Protein AF-A0A357F604-F1 (afdb_monomer_lite)

Radius of gyration: 13.0 Å; chains: 1; bounding box: 31×25×32 Å

Sequence (56 aa):
SRSKAIIKMQNALNEMVIDGIKTNIPLHRVIMEDATFKKGEANIHYLEKMLGVNNS

Secondary structure (DSSP, 8-state):
-HHHHHHHHHHHHHH----SS--SHHHHHHHHH-HHHHHT---TTHHHHHHT----

Structure (mmCIF, N/CA/C/O backbone):
data_AF-A0A357F604-F1
#
_entry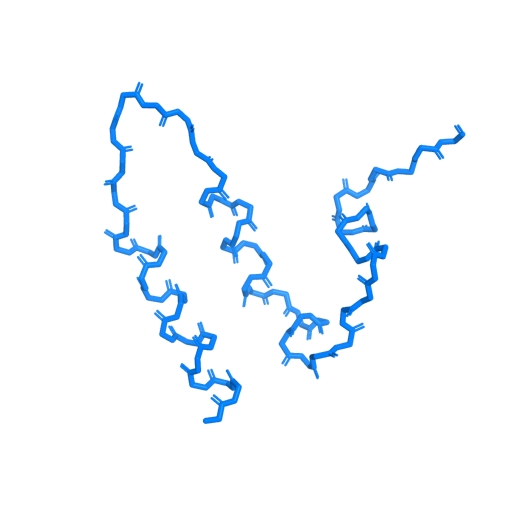.id   AF-A0A357F604-F1
#
loop_
_atom_site.group_PDB
_atom_site.id
_atom_site.type_symbol
_atom_site.label_atom_id
_atom_site.label_alt_id
_atom_site.label_comp_id
_atom_site.label_asym_id
_atom_site.label_entity_id
_atom_site.label_seq_id
_atom_site.pdbx_PDB_ins_code
_atom_site.Cartn_x
_atom_site.Cartn_y
_atom_site.Cartn_z
_atom_site.occupancy
_atom_site.B_iso_or_equiv
_atom_site.auth_seq_id
_atom_site.auth_comp_id
_atom_site.auth_asym_id
_atom_site.auth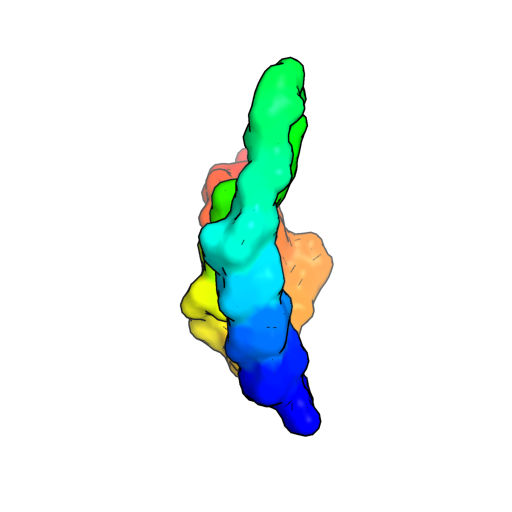_atom_id
_atom_site.pdbx_PDB_model_num
ATOM 1 N N . SER A 1 1 ? 15.990 -4.393 -0.767 1.00 92.25 1 SER A N 1
ATOM 2 C CA . SER A 1 1 ? 15.592 -4.116 -2.162 1.00 92.25 1 SER A CA 1
ATOM 3 C C . SER A 1 1 ? 14.153 -3.634 -2.186 1.00 92.25 1 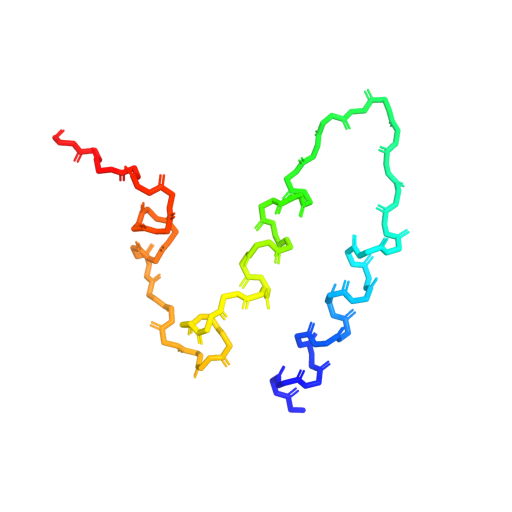SER A C 1
ATOM 5 O O . SER A 1 1 ? 13.399 -3.969 -1.274 1.00 92.25 1 SER A O 1
ATOM 7 N N . ARG A 1 2 ? 13.769 -2.873 -3.218 1.00 93.81 2 ARG A N 1
ATOM 8 C CA . ARG A 1 2 ? 12.403 -2.356 -3.396 1.00 93.81 2 ARG A CA 1
ATOM 9 C C . ARG A 1 2 ? 11.351 -3.465 -3.313 1.00 93.81 2 ARG A C 1
ATOM 11 O O . ARG A 1 2 ? 10.403 -3.353 -2.551 1.00 93.81 2 ARG A O 1
ATOM 18 N N . SER A 1 3 ? 11.591 -4.584 -3.993 1.00 94.88 3 SER A N 1
ATOM 19 C CA . SER A 1 3 ? 10.687 -5.740 -4.004 1.00 94.88 3 SER A CA 1
ATOM 20 C C . SER A 1 3 ? 10.425 -6.307 -2.603 1.00 94.88 3 SER A C 1
ATOM 22 O O . SER A 1 3 ? 9.282 -6.592 -2.267 1.00 94.88 3 SER A O 1
ATOM 24 N N . LYS A 1 4 ? 11.453 -6.399 -1.742 1.00 96.94 4 LYS A N 1
ATOM 25 C CA . LYS A 1 4 ? 11.281 -6.840 -0.343 1.00 96.94 4 LYS A CA 1
ATOM 26 C C . LYS A 1 4 ? 10.437 -5.855 0.473 1.00 96.94 4 LYS A C 1
ATOM 28 O O . LYS A 1 4 ? 9.644 -6.285 1.303 1.00 96.94 4 LYS A O 1
ATOM 33 N N . ALA A 1 5 ? 10.599 -4.551 0.241 1.00 96.94 5 ALA A N 1
ATOM 34 C CA . ALA A 1 5 ? 9.808 -3.529 0.925 1.00 96.94 5 ALA A CA 1
ATOM 35 C C . ALA A 1 5 ? 8.326 -3.588 0.523 1.00 96.94 5 ALA A C 1
ATOM 37 O O . ALA A 1 5 ? 7.466 -3.492 1.393 1.00 96.94 5 ALA A O 1
ATOM 38 N N . ILE A 1 6 ? 8.032 -3.826 -0.761 1.00 96.69 6 ILE A N 1
ATOM 39 C CA . ILE A 1 6 ? 6.657 -4.024 -1.250 1.00 96.69 6 ILE A CA 1
ATOM 40 C C . ILE A 1 6 ? 6.017 -5.236 -0.576 1.00 96.69 6 ILE A C 1
ATOM 42 O O . ILE A 1 6 ? 4.926 -5.113 -0.038 1.00 96.69 6 ILE A O 1
ATOM 46 N N . ILE A 1 7 ? 6.706 -6.382 -0.552 1.00 97.12 7 ILE A N 1
ATOM 47 C CA . ILE A 1 7 ? 6.184 -7.607 0.076 1.00 97.12 7 ILE A CA 1
ATOM 48 C C . ILE A 1 7 ? 5.911 -7.375 1.567 1.00 97.12 7 ILE A C 1
ATOM 50 O O . ILE A 1 7 ? 4.852 -7.734 2.072 1.00 97.12 7 ILE A O 1
ATOM 54 N N . LYS A 1 8 ? 6.833 -6.710 2.276 1.00 97.81 8 LY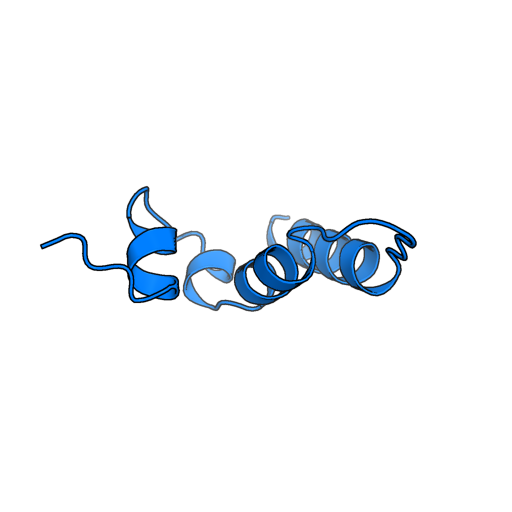S A N 1
ATOM 55 C CA . LYS A 1 8 ? 6.639 -6.368 3.691 1.00 97.81 8 LYS A CA 1
ATOM 56 C C . LYS A 1 8 ? 5.411 -5.472 3.901 1.00 97.81 8 LYS A C 1
ATOM 58 O O . LYS A 1 8 ? 4.658 -5.696 4.841 1.00 97.81 8 LYS A O 1
ATOM 63 N N . MET A 1 9 ? 5.208 -4.481 3.032 1.00 97.50 9 MET A N 1
ATOM 64 C CA . MET A 1 9 ? 4.046 -3.593 3.087 1.00 97.50 9 MET A CA 1
ATOM 65 C C . MET A 1 9 ? 2.740 -4.333 2.779 1.00 97.50 9 MET A C 1
ATOM 67 O O . MET A 1 9 ? 1.754 -4.124 3.472 1.00 97.50 9 MET A O 1
ATOM 71 N N . GLN A 1 10 ? 2.730 -5.225 1.785 1.00 96.88 10 GLN A N 1
ATOM 72 C CA . GLN A 1 10 ? 1.563 -6.058 1.470 1.00 96.88 10 GLN A CA 1
ATOM 73 C C . GLN A 1 10 ? 1.144 -6.904 2.674 1.00 96.88 10 GLN A C 1
ATOM 75 O O . GLN A 1 10 ? -0.028 -6.899 3.038 1.00 96.88 10 GLN A O 1
ATOM 80 N N . ASN A 1 11 ? 2.100 -7.568 3.329 1.00 97.62 11 ASN A N 1
ATOM 81 C CA . ASN A 1 11 ? 1.819 -8.359 4.527 1.00 97.62 11 ASN A CA 1
ATOM 82 C C . ASN A 1 11 ? 1.254 -7.480 5.649 1.00 97.62 11 ASN A C 1
ATOM 84 O O . ASN A 1 11 ? 0.197 -7.787 6.190 1.00 97.62 11 ASN A O 1
ATOM 88 N N . ALA A 1 12 ? 1.888 -6.334 5.920 1.00 97.44 12 ALA A N 1
ATOM 89 C CA . ALA A 1 12 ? 1.411 -5.398 6.934 1.00 97.44 12 ALA A CA 1
ATOM 90 C C . ALA A 1 12 ? -0.019 -4.901 6.652 1.00 97.44 12 ALA A C 1
ATOM 92 O O . ALA A 1 12 ? -0.842 -4.872 7.558 1.00 97.44 12 ALA A O 1
ATOM 93 N N . LEU A 1 13 ? -0.340 -4.553 5.402 1.00 96.88 13 LEU A N 1
ATOM 94 C CA . LEU A 1 13 ? -1.684 -4.112 5.007 1.00 96.88 13 LEU A CA 1
ATOM 95 C C . LEU A 1 13 ? -2.731 -5.233 5.077 1.00 96.88 13 LEU A C 1
ATOM 97 O O . LEU A 1 13 ? -3.908 -4.943 5.272 1.00 96.88 13 LEU A O 1
ATOM 101 N N . ASN A 1 14 ? -2.326 -6.492 4.899 1.00 94.75 14 ASN A N 1
ATOM 102 C CA . ASN A 1 14 ? -3.216 -7.647 5.024 1.00 94.75 14 ASN A CA 1
ATOM 103 C C . ASN A 1 14 ? -3.527 -7.983 6.487 1.00 94.75 14 ASN A C 1
ATOM 105 O O . ASN A 1 14 ? -4.631 -8.428 6.784 1.00 94.75 14 ASN A O 1
ATOM 109 N N . GLU A 1 15 ? -2.567 -7.764 7.384 1.00 96.31 15 GLU A N 1
ATOM 110 C CA . GLU A 1 15 ? -2.712 -7.986 8.828 1.00 96.31 15 GLU A CA 1
ATOM 111 C C . GLU A 1 15 ? -3.360 -6.789 9.547 1.00 96.31 15 GLU A C 1
ATOM 113 O O . GLU A 1 15 ? -3.823 -6.915 10.680 1.00 96.31 15 GLU A O 1
ATOM 118 N N . MET A 1 16 ? -3.402 -5.619 8.904 1.00 94.06 16 MET A N 1
ATOM 119 C CA . MET A 1 16 ? -3.935 -4.394 9.492 1.00 94.06 16 MET A CA 1
ATOM 120 C C . MET A 1 16 ? -5.463 -4.443 9.599 1.00 94.06 16 MET A C 1
ATOM 122 O O . MET A 1 16 ? -6.179 -4.367 8.600 1.00 94.06 16 MET A O 1
ATOM 126 N N . VAL A 1 17 ? -5.957 -4.496 10.837 1.00 92.44 17 VAL A N 1
ATOM 127 C CA . VAL A 1 17 ? -7.384 -4.431 11.171 1.00 92.44 17 VAL A CA 1
ATOM 128 C C . VAL A 1 17 ? -7.664 -3.117 11.891 1.00 92.44 17 VAL A C 1
ATOM 130 O O . VAL A 1 17 ? -7.067 -2.829 12.926 1.00 92.44 17 VAL A O 1
ATOM 133 N N . ILE A 1 18 ? -8.567 -2.313 11.332 1.00 92.38 18 ILE A N 1
ATOM 134 C CA . ILE A 1 18 ? -9.054 -1.070 11.937 1.00 92.38 18 ILE A CA 1
ATOM 135 C C . ILE A 1 18 ? -10.576 -1.147 11.958 1.00 92.38 18 ILE A C 1
ATOM 137 O O . ILE A 1 18 ? -11.196 -1.324 10.910 1.00 92.38 18 ILE A O 1
ATOM 141 N N . ASP A 1 19 ? -11.152 -1.023 13.150 1.00 93.31 19 ASP A N 1
ATOM 142 C CA . ASP A 1 19 ? -12.597 -1.013 13.365 1.00 93.31 19 ASP A CA 1
ATOM 143 C C . ASP A 1 19 ? -13.106 0.410 13.650 1.00 93.31 19 ASP A C 1
ATOM 145 O O . ASP A 1 19 ? -12.357 1.285 14.089 1.00 93.31 19 ASP A O 1
ATOM 149 N N . GLY A 1 20 ? -14.385 0.653 13.369 1.00 92.06 20 GLY A N 1
ATOM 150 C CA . GLY A 1 20 ? -15.081 1.898 13.699 1.00 92.06 20 GLY A CA 1
ATOM 151 C C . GLY A 1 20 ? -14.836 3.081 12.756 1.00 92.06 20 GLY A C 1
ATOM 152 O O . GLY A 1 20 ? -15.591 4.051 12.810 1.00 92.06 20 GLY A O 1
ATOM 153 N N . ILE A 1 21 ? -13.847 3.018 11.856 1.00 94.62 21 ILE A N 1
ATOM 154 C CA . ILE A 1 21 ? -13.596 4.063 10.850 1.00 94.62 21 ILE A CA 1
ATOM 155 C C . ILE A 1 21 ? -13.215 3.485 9.486 1.00 94.62 21 ILE A C 1
ATOM 157 O O . ILE A 1 21 ? -12.522 2.475 9.375 1.00 94.62 21 ILE A O 1
ATOM 161 N N . LYS A 1 22 ? -13.634 4.170 8.417 1.00 93.88 22 LYS A N 1
ATOM 162 C CA . LYS A 1 22 ? -13.172 3.864 7.059 1.00 93.88 22 LYS A CA 1
ATOM 163 C C . LYS A 1 22 ? -11.746 4.367 6.869 1.00 93.88 22 LYS A C 1
ATOM 165 O O . LYS A 1 22 ? -11.421 5.488 7.252 1.00 93.88 22 LYS A O 1
ATOM 170 N N . THR A 1 23 ? -10.926 3.561 6.207 1.00 96.38 23 THR A N 1
ATOM 171 C CA . THR A 1 23 ? -9.547 3.908 5.856 1.00 96.38 23 THR A CA 1
ATOM 172 C C . THR A 1 23 ? -9.297 3.668 4.373 1.00 96.38 23 THR A C 1
ATOM 174 O O . THR A 1 23 ? -10.086 3.031 3.675 1.00 96.38 23 THR A O 1
ATOM 177 N N . ASN A 1 24 ? -8.172 4.172 3.879 1.00 95.69 24 ASN A N 1
ATOM 178 C CA . ASN A 1 24 ? -7.713 3.958 2.511 1.00 95.69 24 ASN A CA 1
ATOM 179 C C . ASN A 1 24 ? -6.844 2.691 2.360 1.00 95.69 24 ASN A C 1
ATOM 181 O O . ASN A 1 24 ? -6.187 2.525 1.333 1.00 95.69 24 ASN A O 1
ATOM 185 N N . ILE A 1 25 ? -6.846 1.778 3.342 1.00 96.00 25 ILE A N 1
ATOM 186 C CA . ILE A 1 25 ? -6.138 0.489 3.250 1.00 96.00 25 ILE A CA 1
ATOM 187 C C . ILE A 1 25 ? -6.476 -0.259 1.947 1.00 96.00 25 ILE A C 1
ATOM 189 O O . ILE A 1 25 ? -5.537 -0.712 1.287 1.00 96.00 25 ILE A O 1
ATOM 193 N N . PRO A 1 26 ? -7.750 -0.350 1.500 1.00 94.06 26 PRO A N 1
ATOM 194 C CA . PRO A 1 26 ? -8.070 -1.006 0.231 1.00 94.06 26 PRO A CA 1
ATOM 195 C C . PRO A 1 26 ? -7.350 -0.373 -0.966 1.00 94.06 26 PRO A C 1
ATOM 197 O O . PRO A 1 26 ? -6.815 -1.089 -1.808 1.00 94.06 26 PRO A O 1
ATOM 200 N N . LEU A 1 27 ? -7.260 0.962 -1.008 1.00 95.44 27 LEU A N 1
ATOM 201 C CA . LEU A 1 27 ? -6.543 1.681 -2.062 1.00 95.44 27 LEU A CA 1
ATOM 202 C C . LEU A 1 27 ? -5.049 1.340 -2.049 1.00 95.44 27 LEU A C 1
ATOM 204 O O . LEU A 1 27 ? -4.470 1.031 -3.089 1.00 95.44 27 LEU A O 1
ATOM 208 N N . HIS A 1 28 ? -4.418 1.361 -0.875 1.00 96.25 28 HIS A N 1
ATOM 209 C CA . HIS A 1 28 ? -3.000 1.029 -0.760 1.00 96.25 28 HIS A CA 1
ATOM 210 C C . HIS A 1 28 ? -2.702 -0.423 -1.146 1.00 96.25 28 HIS A C 1
ATOM 212 O O . HIS A 1 28 ? -1.669 -0.672 -1.764 1.00 96.25 28 HIS A O 1
ATOM 218 N N . ARG A 1 29 ? -3.604 -1.371 -0.859 1.00 96.12 29 ARG A N 1
ATOM 219 C CA . ARG A 1 29 ? -3.465 -2.768 -1.303 1.00 96.12 29 ARG A CA 1
ATOM 220 C C . ARG A 1 29 ? -3.441 -2.874 -2.827 1.00 96.12 29 ARG A C 1
ATOM 222 O O . ARG A 1 29 ? -2.514 -3.471 -3.366 1.00 96.12 29 ARG A O 1
ATOM 229 N N . VAL A 1 30 ? -4.370 -2.200 -3.508 1.00 94.94 30 VAL A N 1
ATOM 230 C CA . VAL A 1 30 ? -4.405 -2.144 -4.981 1.00 94.94 30 VAL A CA 1
ATOM 231 C C . VAL A 1 30 ? -3.110 -1.549 -5.543 1.00 94.94 30 VAL A C 1
ATOM 233 O O . VAL A 1 30 ? -2.497 -2.135 -6.432 1.00 94.94 30 VAL A O 1
ATOM 236 N N . ILE A 1 31 ? -2.626 -0.436 -4.979 1.00 95.38 31 ILE A N 1
ATOM 237 C CA . ILE A 1 31 ? -1.364 0.193 -5.414 1.00 95.38 31 ILE A CA 1
ATOM 238 C C . ILE A 1 31 ? -0.176 -0.762 -5.243 1.00 95.38 31 ILE A C 1
ATOM 240 O O . ILE A 1 31 ? 0.689 -0.842 -6.111 1.00 95.38 31 ILE A O 1
ATOM 244 N N . MET A 1 32 ? -0.114 -1.492 -4.129 1.00 95.88 32 MET A N 1
ATOM 245 C CA . MET A 1 32 ? 0.981 -2.427 -3.867 1.00 95.88 32 MET A CA 1
ATOM 246 C C . MET A 1 32 ? 0.937 -3.657 -4.779 1.00 95.88 32 MET A C 1
ATOM 248 O O . MET A 1 32 ? 1.965 -4.314 -4.959 1.00 95.88 32 MET A O 1
ATOM 252 N N . GLU A 1 33 ? -0.220 -3.996 -5.344 1.00 95.00 33 GLU A N 1
ATOM 253 C CA . GLU A 1 33 ? -0.389 -5.095 -6.296 1.00 95.00 33 GLU A CA 1
ATOM 254 C C . GLU A 1 33 ? -0.108 -4.688 -7.751 1.00 95.00 33 GLU A C 1
ATOM 256 O O . GLU A 1 33 ? 0.297 -5.548 -8.542 1.00 95.00 33 GLU A O 1
ATOM 261 N N . ASP A 1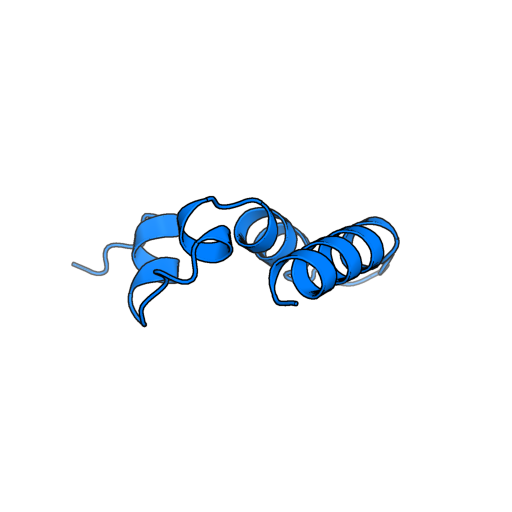 34 ? -0.211 -3.399 -8.078 1.00 94.81 34 ASP A N 1
ATOM 262 C CA . ASP A 1 34 ? -0.029 -2.867 -9.428 1.00 94.81 34 ASP A CA 1
ATOM 263 C C . ASP A 1 34 ? 1.382 -3.091 -10.007 1.00 94.81 34 ASP A C 1
ATOM 265 O O . ASP A 1 34 ? 2.418 -2.938 -9.347 1.00 94.81 34 ASP A O 1
ATOM 269 N N . ALA A 1 35 ? 1.430 -3.449 -11.291 1.00 93.94 35 ALA A N 1
ATOM 270 C CA . ALA A 1 35 ? 2.671 -3.755 -11.992 1.00 93.94 35 ALA A CA 1
ATOM 271 C C . ALA A 1 35 ? 3.518 -2.504 -12.280 1.00 93.94 35 ALA A C 1
ATOM 273 O O . ALA A 1 35 ? 4.744 -2.571 -12.169 1.00 93.94 35 ALA A O 1
ATOM 274 N N . THR A 1 36 ? 2.891 -1.372 -12.609 1.00 93.12 36 THR A N 1
ATOM 275 C CA . THR A 1 36 ? 3.564 -0.083 -12.862 1.00 93.12 36 THR A CA 1
ATOM 276 C C . THR A 1 36 ? 4.244 0.403 -11.588 1.00 93.12 36 THR A C 1
ATOM 278 O O . THR A 1 36 ? 5.430 0.752 -11.580 1.00 93.12 36 THR A O 1
ATOM 281 N N . PHE A 1 37 ? 3.527 0.317 -10.466 1.00 94.69 37 PHE A N 1
ATOM 282 C CA . PHE A 1 37 ? 4.072 0.612 -9.157 1.00 94.69 37 PHE A CA 1
ATOM 283 C C . PHE A 1 37 ? 5.185 -0.367 -8.788 1.00 94.69 37 PHE A C 1
ATOM 285 O O . PHE A 1 37 ? 6.226 0.069 -8.308 1.00 94.69 37 PHE A O 1
ATOM 292 N N . LYS A 1 38 ? 5.050 -1.677 -9.031 1.00 94.81 38 LYS A N 1
ATOM 293 C CA . LYS A 1 38 ? 6.118 -2.663 -8.756 1.00 94.81 38 LYS A CA 1
ATOM 294 C C . LYS A 1 38 ? 7.398 -2.408 -9.559 1.00 94.81 38 LYS A C 1
ATOM 296 O O . LYS A 1 38 ? 8.484 -2.510 -8.979 1.00 94.81 38 LYS A O 1
ATOM 301 N N . LYS A 1 39 ? 7.275 -2.016 -10.829 1.00 94.25 39 LYS A N 1
ATOM 302 C CA . LYS A 1 39 ? 8.398 -1.647 -11.709 1.00 94.25 39 LYS A CA 1
ATOM 303 C C . LYS A 1 39 ? 9.065 -0.323 -11.328 1.00 94.25 39 LYS A C 1
ATOM 305 O O . LYS A 1 39 ? 10.221 -0.115 -11.671 1.00 94.25 39 LYS A O 1
ATOM 310 N N . GLY A 1 40 ? 8.382 0.529 -10.558 1.00 92.31 40 GLY A N 1
ATOM 311 C CA . GLY A 1 40 ? 8.894 1.847 -10.172 1.00 92.31 40 GLY A CA 1
ATOM 312 C C . GLY A 1 40 ? 8.675 2.922 -11.238 1.00 92.31 40 GLY A C 1
ATOM 313 O O . GLY A 1 40 ? 9.347 3.942 -11.209 1.00 92.31 40 GLY A O 1
ATOM 314 N N . GLU A 1 41 ? 7.730 2.699 -12.151 1.00 93.50 41 GLU A N 1
ATOM 315 C CA . GLU A 1 41 ? 7.407 3.586 -13.279 1.00 93.50 41 GLU A CA 1
ATOM 316 C C . GLU A 1 41 ? 6.245 4.548 -12.957 1.00 93.50 41 GLU A C 1
ATOM 318 O O . GLU A 1 41 ? 5.737 5.247 -13.832 1.00 93.50 41 GLU A O 1
ATOM 323 N N . ALA A 1 42 ? 5.787 4.579 -11.702 1.00 90.81 42 ALA A N 1
ATOM 324 C CA . ALA A 1 42 ? 4.713 5.465 -11.268 1.00 90.81 42 ALA A CA 1
ATOM 325 C C . ALA A 1 42 ? 5.180 6.933 -11.269 1.00 90.81 42 ALA A C 1
ATOM 327 O O . ALA A 1 42 ? 6.166 7.281 -10.619 1.00 90.81 42 ALA A O 1
ATOM 328 N N . ASN A 1 43 ? 4.448 7.792 -11.979 1.00 91.75 43 ASN A N 1
ATOM 329 C CA . ASN A 1 43 ? 4.631 9.245 -11.993 1.00 91.75 43 ASN A CA 1
ATOM 330 C C . ASN A 1 43 ? 3.528 9.948 -11.176 1.00 91.75 43 ASN A C 1
ATOM 332 O O . ASN A 1 43 ? 2.694 9.291 -10.557 1.00 91.75 43 ASN A O 1
ATOM 336 N N . ILE A 1 44 ? 3.497 11.284 -11.175 1.00 93.12 44 ILE A N 1
ATOM 337 C CA . ILE A 1 44 ? 2.512 12.051 -10.389 1.00 93.12 44 ILE A CA 1
ATOM 338 C C . ILE A 1 44 ? 1.052 11.821 -10.825 1.00 93.12 44 ILE A C 1
ATOM 340 O O . ILE A 1 44 ? 0.158 11.884 -9.990 1.00 93.12 44 ILE A O 1
ATOM 344 N N . HIS A 1 45 ? 0.816 11.472 -12.093 1.00 91.75 45 HIS A N 1
ATOM 345 C CA . HIS A 1 45 ? -0.519 11.200 -12.649 1.00 91.75 45 HIS A CA 1
ATOM 346 C C . HIS A 1 45 ? -0.922 9.723 -12.553 1.00 91.75 45 HIS A C 1
ATOM 348 O O . HIS A 1 45 ? -2.003 9.331 -12.993 1.00 91.75 45 HIS A O 1
ATOM 354 N N . TYR A 1 46 ? -0.056 8.872 -11.993 1.00 92.56 46 TYR A N 1
ATOM 355 C CA . TYR A 1 46 ? -0.298 7.436 -11.873 1.00 92.56 46 TYR A CA 1
ATOM 356 C C . TYR A 1 46 ? -1.619 7.144 -11.161 1.00 92.56 46 TYR A C 1
ATOM 358 O O . TYR A 1 46 ? -2.404 6.325 -11.633 1.00 92.56 46 TYR A O 1
ATOM 366 N N . LEU A 1 47 ? -1.872 7.828 -10.044 1.00 91.69 47 LEU A N 1
ATOM 367 C CA . LEU A 1 47 ? -3.051 7.571 -9.228 1.00 91.69 47 LEU A CA 1
ATOM 368 C C . LEU A 1 47 ? -4.342 7.985 -9.948 1.00 91.69 47 LEU A C 1
ATOM 370 O O . LEU A 1 47 ? -5.317 7.243 -9.913 1.00 91.69 47 LEU A O 1
ATOM 374 N N . GLU A 1 48 ? -4.326 9.121 -10.648 1.00 90.62 48 GLU A N 1
ATOM 375 C CA . GLU A 1 48 ? -5.454 9.615 -11.453 1.00 90.62 48 GLU A CA 1
ATOM 376 C C . GLU A 1 48 ? -5.807 8.614 -12.557 1.00 90.62 48 GLU A C 1
ATOM 378 O O . GLU A 1 48 ? -6.956 8.182 -12.678 1.00 90.62 48 GLU A O 1
ATOM 383 N N . LYS A 1 49 ? -4.786 8.148 -13.288 1.00 87.94 49 LYS A N 1
ATOM 384 C CA . LYS A 1 49 ? -4.935 7.137 -14.337 1.00 87.94 49 LYS A CA 1
ATOM 385 C C . LYS A 1 49 ? -5.433 5.800 -13.787 1.00 87.94 49 LYS A C 1
ATOM 387 O O . LYS A 1 49 ? -6.288 5.173 -14.406 1.00 87.94 49 LYS A O 1
ATOM 392 N N . MET A 1 50 ? -4.908 5.361 -12.643 1.00 87.94 50 MET A N 1
ATOM 393 C CA . MET A 1 50 ? -5.294 4.097 -12.005 1.00 87.94 50 MET A CA 1
ATOM 394 C C . MET A 1 50 ? -6.754 4.118 -11.540 1.00 87.94 50 MET A C 1
ATOM 396 O O . 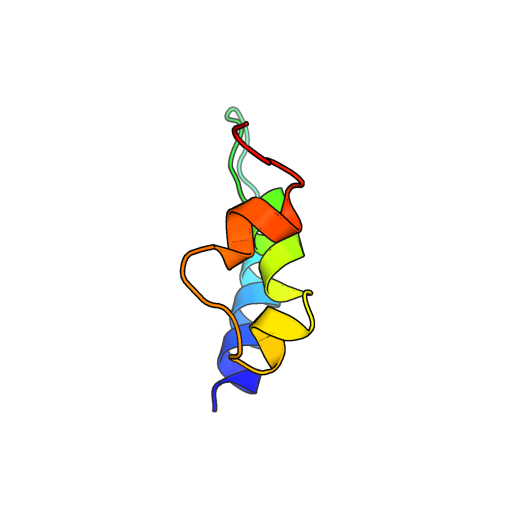MET A 1 50 ? -7.445 3.110 -11.642 1.00 87.94 50 MET A O 1
ATOM 400 N N . LEU A 1 51 ? -7.227 5.261 -11.040 1.00 87.88 51 LEU A N 1
ATOM 401 C CA . LEU A 1 51 ? -8.594 5.427 -10.545 1.00 87.88 51 LEU A CA 1
ATOM 402 C C . LEU A 1 51 ? -9.595 5.814 -11.643 1.00 87.88 51 LEU A C 1
ATOM 404 O O . LEU A 1 51 ? -10.784 5.932 -11.359 1.00 87.88 51 LEU A O 1
ATOM 408 N N . GLY A 1 52 ? -9.133 6.026 -12.880 1.00 83.25 52 GLY A N 1
ATOM 409 C CA . GLY A 1 52 ? -9.974 6.504 -13.979 1.00 83.25 52 GLY A CA 1
ATOM 410 C C . GLY A 1 52 ? -10.542 7.905 -13.735 1.00 83.25 52 GLY A C 1
ATOM 411 O O . GLY A 1 52 ? -11.532 8.284 -14.360 1.00 83.25 52 GLY A O 1
ATOM 412 N N . VAL A 1 53 ? -9.937 8.671 -12.823 1.00 73.44 53 VAL A N 1
ATOM 413 C CA . VAL A 1 53 ? -10.349 10.040 -12.512 1.00 73.44 53 VAL A CA 1
ATOM 414 C C . VAL A 1 53 ? -9.690 10.946 -13.542 1.00 73.44 53 VAL A C 1
ATOM 416 O O . VAL A 1 53 ? -8.613 11.490 -13.326 1.00 73.44 53 VAL A O 1
ATOM 419 N N . ASN A 1 54 ? -10.333 11.064 -14.700 1.00 58.25 54 ASN A N 1
ATOM 420 C CA . ASN A 1 54 ? -10.013 12.100 -15.670 1.00 58.25 54 ASN A CA 1
ATOM 421 C C . ASN A 1 54 ? -10.825 13.341 -15.280 1.00 58.25 54 ASN A C 1
ATOM 423 O O . ASN A 1 54 ? -12.007 13.431 -15.613 1.00 58.25 54 ASN A O 1
ATOM 427 N N . ASN A 1 55 ? -10.219 14.279 -14.548 1.00 54.12 55 ASN A N 1
ATOM 428 C CA . ASN A 1 55 ? -10.805 15.611 -14.405 1.00 54.12 55 ASN A CA 1
ATOM 429 C C . ASN A 1 55 ? -10.701 16.290 -15.778 1.00 54.12 55 ASN A C 1
ATOM 431 O O . ASN A 1 55 ? -9.604 16.651 -16.203 1.00 54.12 55 ASN A O 1
ATOM 435 N N . SER A 1 56 ? -11.829 16.323 -16.493 1.00 46.84 56 SER A N 1
ATOM 436 C CA . SER A 1 56 ? -11.995 17.019 -17.778 1.00 46.84 56 SER A CA 1
ATOM 437 C C . SER A 1 56 ? -11.975 18.532 -17.606 1.00 46.84 56 SER A C 1
ATOM 439 O O . SER A 1 56 ? -12.406 18.996 -16.526 1.00 46.84 56 SER A O 1
#

Foldseek 3Di:
DLLVVLVVVLVVLVPDDDPDDDDCSVVVNVLSVDPCSSVVVDDPCNSCVVVVPDPD

pLDDT: mean 91.45, std 9.98, range [46.84, 97.81]